Protein AF-A0A497EY02-F1 (afdb_monomer_lite)

InterPro domains:
  IPR007167 Ferrous iron transporter FeoA-like domain [PF04023] (1-52)
  IPR007167 Ferrous iron transporter FeoA-like domain [SM00899] (1-53)
  IPR008988 Transcriptional repressor, C-terminal [SSF50037] (3-52)
  IPR038157 Ferrous iron transporter, core domain [G3DSA:2.30.30.90] (1-57)

Structure (mmCIF, N/CA/C/O backbone):
data_AF-A0A497EY02-F1
#
_entry.id   AF-A0A497EY02-F1
#
loop_
_atom_site.group_PDB
_atom_site.id
_atom_site.type_symbol
_atom_site.label_atom_id
_atom_site.label_alt_id
_atom_site.label_comp_id
_atom_site.label_asym_id
_atom_site.label_entity_id
_atom_site.label_seq_id
_atom_site.pdbx_PDB_ins_code
_atom_site.Cartn_x
_atom_site.Cartn_y
_atom_site.Cartn_z
_atom_site.occupancy
_atom_site.B_iso_or_equiv
_atom_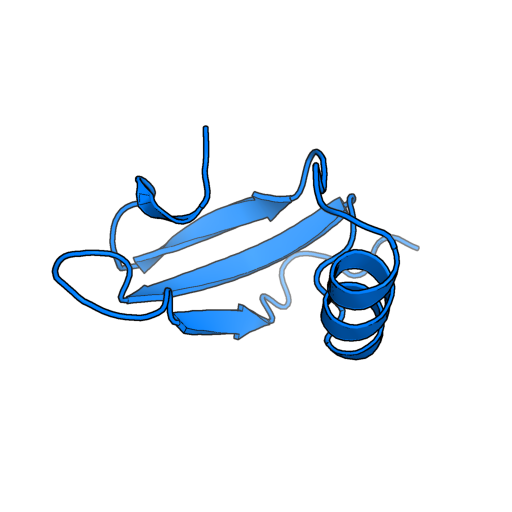site.auth_seq_id
_atom_site.auth_comp_id
_atom_site.auth_asym_id
_atom_site.auth_atom_id
_atom_site.pdbx_PDB_model_num
ATOM 1 N N . MET A 1 1 ? -9.058 -3.184 -5.299 1.00 90.56 1 MET A N 1
ATOM 2 C CA . MET A 1 1 ? -9.328 -1.843 -4.737 1.00 90.56 1 MET A CA 1
ATOM 3 C C . MET A 1 1 ? -8.018 -1.289 -4.186 1.00 90.56 1 MET A C 1
ATOM 5 O O . MET A 1 1 ? -7.262 -2.092 -3.649 1.00 90.56 1 MET A O 1
ATOM 9 N N . PRO A 1 2 ? -7.714 0.013 -4.340 1.00 92.62 2 PRO A N 1
ATOM 10 C CA . PRO A 1 2 ? -6.567 0.645 -3.685 1.00 92.62 2 PRO A CA 1
ATOM 11 C C . PRO A 1 2 ? -6.638 0.549 -2.157 1.00 92.62 2 PRO A C 1
ATOM 13 O O . PRO A 1 2 ? -7.715 0.677 -1.580 1.00 92.62 2 PRO A O 1
ATOM 16 N N . LEU A 1 3 ? -5.482 0.399 -1.508 1.00 91.38 3 LEU A N 1
ATOM 17 C CA . LEU A 1 3 ? -5.358 0.281 -0.047 1.00 91.38 3 LEU A CA 1
ATOM 18 C C . LEU A 1 3 ? -5.940 1.487 0.716 1.00 91.38 3 LEU A C 1
ATOM 20 O O . LEU A 1 3 ? -6.431 1.326 1.823 1.00 91.38 3 LEU A O 1
ATOM 24 N N . ALA A 1 4 ? -5.944 2.675 0.104 1.00 90.81 4 ALA A N 1
ATOM 25 C CA . ALA A 1 4 ? -6.481 3.908 0.691 1.00 90.81 4 ALA A CA 1
ATOM 26 C C . ALA A 1 4 ? -8.017 3.965 0.793 1.00 90.81 4 ALA A C 1
ATOM 28 O O . ALA A 1 4 ? -8.544 4.882 1.409 1.00 90.81 4 ALA A O 1
ATOM 29 N N . PHE A 1 5 ? -8.739 3.027 0.172 1.00 92.12 5 PHE A N 1
ATOM 30 C CA . PHE A 1 5 ? -10.205 2.953 0.256 1.00 92.12 5 PHE A CA 1
ATOM 31 C C . PHE A 1 5 ? -10.698 1.794 1.125 1.00 92.12 5 PHE A C 1
ATOM 33 O O . PHE A 1 5 ? -11.904 1.595 1.263 1.00 92.12 5 PHE A O 1
ATOM 40 N N . VAL A 1 6 ? -9.772 1.012 1.675 1.00 93.12 6 VAL A N 1
ATOM 41 C CA . VAL A 1 6 ? -10.078 -0.064 2.615 1.00 93.12 6 VAL A CA 1
ATOM 42 C C . VAL A 1 6 ? -10.488 0.563 3.944 1.00 9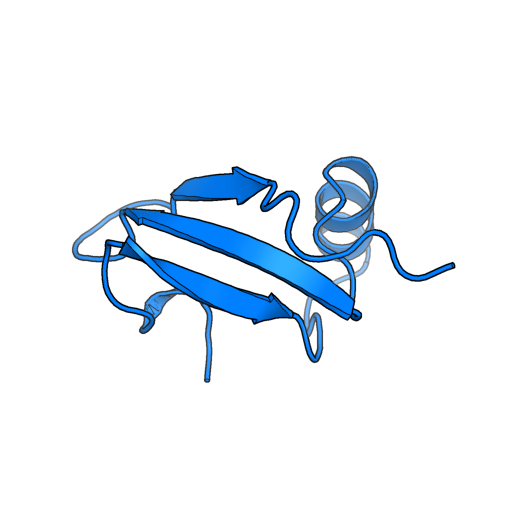3.12 6 VAL A C 1
ATOM 44 O O . VAL A 1 6 ? -9.932 1.587 4.330 1.00 93.12 6 VAL A O 1
ATOM 47 N N . LYS A 1 7 ? -11.459 -0.028 4.642 1.00 92.31 7 LYS A N 1
ATOM 48 C CA . LYS A 1 7 ? -11.896 0.492 5.942 1.00 92.31 7 LYS A CA 1
ATOM 49 C C . LYS A 1 7 ? -10.917 0.128 7.048 1.00 92.31 7 LYS A C 1
ATOM 51 O O . LYS A 1 7 ? -10.265 -0.919 7.014 1.00 92.31 7 LYS A O 1
ATOM 56 N N . ASP A 1 8 ? -10.887 0.965 8.073 1.00 94.00 8 ASP A N 1
ATOM 57 C CA . ASP A 1 8 ? -10.141 0.696 9.294 1.00 94.00 8 ASP A CA 1
ATOM 58 C C . ASP A 1 8 ? -10.589 -0.642 9.914 1.00 94.00 8 ASP A C 1
ATOM 60 O O . ASP A 1 8 ? -11.777 -0.943 10.039 1.00 94.00 8 ASP A O 1
ATOM 64 N N . GLY A 1 9 ? -9.616 -1.464 10.297 1.00 93.25 9 GLY A N 1
ATOM 65 C CA . GLY A 1 9 ? -9.805 -2.791 10.875 1.00 93.25 9 GLY A CA 1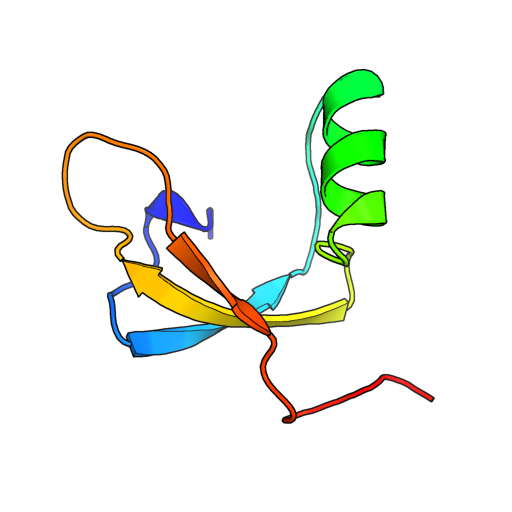
ATOM 66 C C . GLY A 1 9 ? -9.883 -3.941 9.868 1.00 93.25 9 GLY A C 1
ATOM 67 O O . GLY A 1 9 ? -9.786 -5.095 10.292 1.00 93.25 9 GLY A O 1
ATOM 68 N N . GLU A 1 10 ? -10.019 -3.675 8.565 1.00 94.31 10 GLU A N 1
ATOM 69 C CA . GLU A 1 10 ? -10.095 -4.741 7.562 1.00 94.31 10 GLU A CA 1
ATOM 70 C C . GLU A 1 10 ? -8.742 -5.432 7.339 1.00 94.31 10 GLU A C 1
ATOM 72 O O . GLU A 1 10 ? -7.675 -4.812 7.345 1.00 94.31 10 GLU A O 1
ATOM 77 N N . VAL A 1 11 ? -8.798 -6.747 7.112 1.00 95.38 11 VAL A N 1
ATOM 78 C CA . VAL A 1 11 ? -7.647 -7.558 6.709 1.00 95.38 11 VAL A CA 1
ATOM 79 C C . VAL A 1 11 ? -7.738 -7.817 5.215 1.00 95.38 11 VAL A C 1
ATOM 81 O O . VAL A 1 11 ? -8.717 -8.386 4.732 1.00 95.38 11 VAL A O 1
ATOM 84 N N . VAL A 1 12 ? -6.702 -7.423 4.484 1.00 95.00 12 VAL A N 1
ATOM 85 C CA . VAL A 1 12 ? -6.667 -7.505 3.023 1.00 95.00 12 VAL A CA 1
ATOM 86 C C . VAL A 1 12 ? -5.391 -8.172 2.537 1.00 95.00 12 VAL A C 1
ATOM 88 O O . VAL A 1 12 ? -4.350 -8.136 3.191 1.00 95.00 12 VAL A O 1
ATOM 91 N N . ARG A 1 13 ? -5.468 -8.771 1.348 1.00 95.75 13 ARG A N 1
ATOM 92 C CA . ARG A 1 13 ? -4.312 -9.317 0.635 1.00 95.75 13 ARG A CA 1
ATOM 93 C C . ARG A 1 13 ? -3.892 -8.366 -0.477 1.00 95.75 13 ARG A C 1
ATOM 95 O O . ARG A 1 13 ? -4.722 -7.970 -1.296 1.00 95.75 13 ARG A O 1
ATOM 102 N N . ILE A 1 14 ? -2.603 -8.062 -0.547 1.00 95.06 14 ILE A N 1
ATOM 103 C CA . ILE A 1 14 ? -2.021 -7.293 -1.647 1.00 95.06 14 ILE A CA 1
ATOM 104 C C . ILE A 1 14 ? -2.045 -8.162 -2.908 1.00 95.06 14 ILE A C 1
ATOM 106 O O . ILE A 1 14 ? -1.509 -9.268 -2.916 1.00 95.06 14 ILE A O 1
ATOM 110 N N . ILE A 1 15 ? -2.680 -7.677 -3.975 1.00 96.62 15 ILE A N 1
ATOM 111 C CA . ILE A 1 15 ? -2.785 -8.401 -5.256 1.00 96.62 15 ILE A CA 1
ATOM 112 C C . ILE A 1 15 ? -1.820 -7.872 -6.322 1.00 96.62 15 ILE A C 1
ATOM 114 O O . ILE A 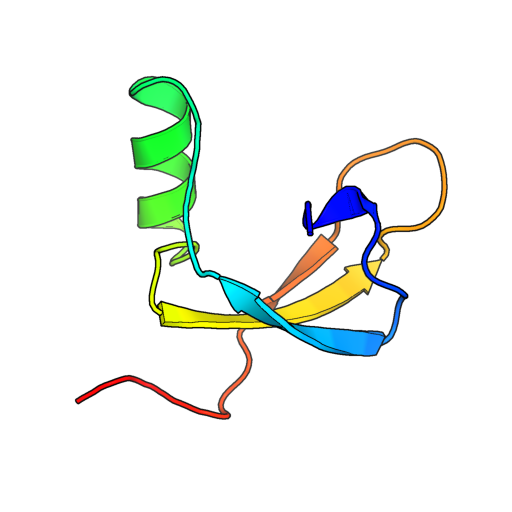1 15 ? -1.336 -8.641 -7.144 1.00 96.62 15 ILE A O 1
ATOM 118 N N . SER A 1 16 ? -1.518 -6.577 -6.290 1.00 95.25 16 SER A N 1
ATOM 119 C CA . SER A 1 16 ? -0.595 -5.895 -7.195 1.00 95.25 16 SER A CA 1
ATOM 120 C C . SER A 1 16 ? 0.016 -4.690 -6.484 1.00 95.25 16 SER A C 1
ATOM 122 O O . SER A 1 16 ? -0.527 -4.201 -5.489 1.00 95.25 16 SER A O 1
ATOM 124 N N . VAL A 1 17 ? 1.164 -4.231 -6.982 1.00 95.19 17 VAL A N 1
ATOM 125 C CA . VAL A 1 17 ? 1.837 -3.015 -6.516 1.00 95.19 17 VAL A CA 1
ATOM 126 C C . VAL A 1 17 ? 2.214 -2.197 -7.746 1.00 95.19 17 VAL A C 1
ATOM 128 O O . VAL A 1 17 ? 3.250 -2.416 -8.368 1.00 95.19 17 VAL A O 1
ATOM 131 N N . ASP A 1 18 ? 1.340 -1.263 -8.102 1.00 94.62 18 ASP A N 1
ATOM 132 C CA . ASP A 1 18 ? 1.431 -0.480 -9.334 1.00 94.62 18 ASP A CA 1
ATOM 133 C C . ASP A 1 18 ? 2.123 0.866 -9.060 1.00 94.62 18 ASP A C 1
ATOM 135 O O . ASP A 1 18 ? 1.486 1.912 -8.936 1.00 94.62 18 ASP A O 1
ATOM 139 N N . VAL A 1 19 ? 3.450 0.833 -8.887 1.00 93.75 19 VAL A N 1
ATOM 140 C CA . VAL A 1 19 ? 4.277 2.004 -8.533 1.00 93.75 19 VAL A CA 1
ATOM 141 C C . VAL A 1 19 ? 5.608 2.014 -9.292 1.00 93.75 19 VAL A C 1
ATOM 143 O O . VAL A 1 19 ? 6.054 1.000 -9.823 1.00 93.75 19 VAL A O 1
ATOM 146 N N . GLY A 1 20 ? 6.293 3.162 -9.308 1.00 97.12 20 GLY A N 1
ATOM 147 C CA . GLY A 1 20 ? 7.640 3.268 -9.877 1.00 97.12 20 GLY A CA 1
ATOM 148 C C . GLY A 1 20 ? 8.709 2.484 -9.090 1.00 97.12 20 GLY A C 1
ATOM 149 O O . GLY A 1 20 ? 8.533 2.197 -7.902 1.00 97.12 20 GLY A O 1
ATOM 150 N N . PRO A 1 21 ? 9.875 2.202 -9.701 1.00 93.31 21 PRO A N 1
ATOM 151 C CA . PRO A 1 21 ? 10.875 1.266 -9.169 1.00 93.31 21 PRO A CA 1
ATOM 152 C C . PRO A 1 21 ? 11.406 1.627 -7.771 1.00 93.31 21 PRO A C 1
ATOM 154 O O . PRO A 1 21 ? 11.643 0.743 -6.949 1.00 93.31 21 PRO A O 1
ATOM 157 N N . GLY A 1 22 ? 11.544 2.920 -7.456 1.00 95.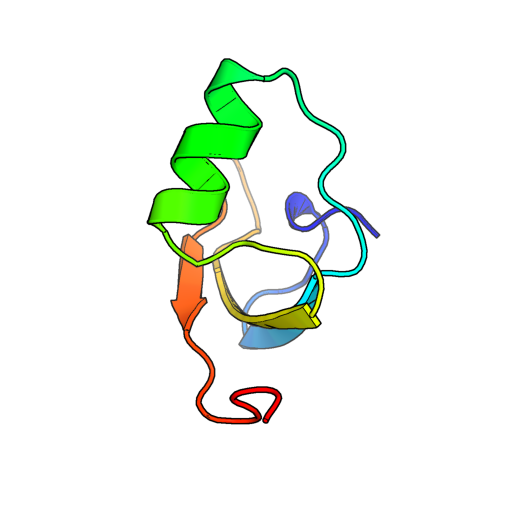25 22 GLY A N 1
ATOM 158 C CA . GLY A 1 22 ? 12.003 3.364 -6.133 1.00 95.25 22 GLY A CA 1
ATOM 159 C C . GLY A 1 22 ? 11.001 3.091 -5.005 1.00 95.25 22 GLY A C 1
ATOM 160 O O . GLY A 1 22 ? 11.402 2.748 -3.894 1.00 95.25 22 GLY A O 1
ATOM 161 N N . PHE A 1 23 ? 9.701 3.211 -5.286 1.00 95.19 23 PHE A N 1
ATOM 162 C CA . PHE A 1 23 ? 8.652 2.875 -4.322 1.00 95.19 23 PHE A CA 1
ATOM 163 C C . PHE A 1 23 ? 8.472 1.365 -4.207 1.00 95.19 23 PHE A C 1
ATOM 165 O O . PHE A 1 23 ? 8.346 0.866 -3.092 1.00 95.19 23 PHE A O 1
ATOM 172 N N . ALA A 1 24 ? 8.544 0.641 -5.328 1.00 95.31 24 ALA A N 1
ATOM 173 C CA . ALA A 1 24 ? 8.432 -0.814 -5.346 1.00 95.31 24 ALA A CA 1
ATOM 174 C C . ALA A 1 24 ? 9.485 -1.456 -4.433 1.00 95.31 24 ALA A C 1
ATOM 176 O O . ALA A 1 24 ? 9.153 -2.295 -3.598 1.00 95.31 24 ALA A O 1
ATOM 177 N N . ARG A 1 25 ? 10.738 -0.981 -4.511 1.00 95.94 25 ARG A N 1
ATOM 178 C CA . ARG A 1 25 ? 11.816 -1.435 -3.628 1.00 95.94 25 ARG A CA 1
ATOM 179 C C . ARG A 1 25 ? 11.494 -1.202 -2.149 1.00 95.94 25 ARG A C 1
ATOM 181 O O . ARG A 1 25 ? 11.542 -2.148 -1.371 1.00 95.94 25 ARG A O 1
ATOM 188 N N . ARG A 1 26 ? 11.123 0.022 -1.760 1.00 95.88 26 ARG A N 1
ATOM 189 C CA . ARG A 1 26 ? 10.819 0.345 -0.351 1.00 95.88 26 ARG A CA 1
ATOM 190 C C . ARG A 1 26 ? 9.652 -0.473 0.199 1.00 95.88 26 ARG A C 1
ATOM 192 O O . ARG A 1 26 ? 9.744 -0.995 1.302 1.00 95.88 26 ARG A O 1
ATOM 199 N N . LEU A 1 27 ? 8.578 -0.615 -0.577 1.00 94.88 27 LEU A N 1
ATOM 200 C CA . LEU A 1 27 ? 7.430 -1.435 -0.188 1.00 94.88 27 LEU A CA 1
ATOM 201 C C . LEU A 1 27 ? 7.839 -2.902 -0.010 1.00 94.88 27 LEU A C 1
ATOM 203 O O . LEU A 1 27 ? 7.453 -3.523 0.976 1.00 94.88 27 LEU A O 1
ATOM 207 N N . SER A 1 28 ? 8.688 -3.431 -0.898 1.00 94.12 28 SER A N 1
ATOM 208 C CA . SER A 1 28 ? 9.196 -4.800 -0.773 1.00 94.12 28 SER A CA 1
ATOM 209 C C . SER A 1 28 ? 10.085 -5.010 0.457 1.00 94.12 28 SER A C 1
ATOM 211 O O . SER A 1 28 ? 9.933 -6.018 1.140 1.00 94.12 28 SER A O 1
ATOM 213 N N . GLU A 1 29 ? 10.940 -4.040 0.801 1.00 94.94 29 GLU A N 1
ATOM 214 C CA . GLU A 1 29 ? 11.765 -4.064 2.020 1.00 94.94 29 GLU A CA 1
ATOM 215 C C . GLU A 1 29 ? 10.899 -4.053 3.297 1.00 94.94 29 GLU A C 1
ATOM 217 O O . GLU A 1 29 ? 11.308 -4.591 4.322 1.00 94.94 29 GLU A O 1
ATOM 222 N N . MET A 1 30 ? 9.680 -3.505 3.227 1.00 93.56 30 MET A N 1
ATOM 223 C CA . MET A 1 30 ? 8.680 -3.543 4.303 1.00 93.56 30 MET A CA 1
ATOM 224 C C . MET A 1 30 ? 7.782 -4.795 4.279 1.00 93.56 30 MET A C 1
ATOM 226 O O . MET A 1 30 ? 6.903 -4.930 5.127 1.00 93.56 30 MET A O 1
ATOM 230 N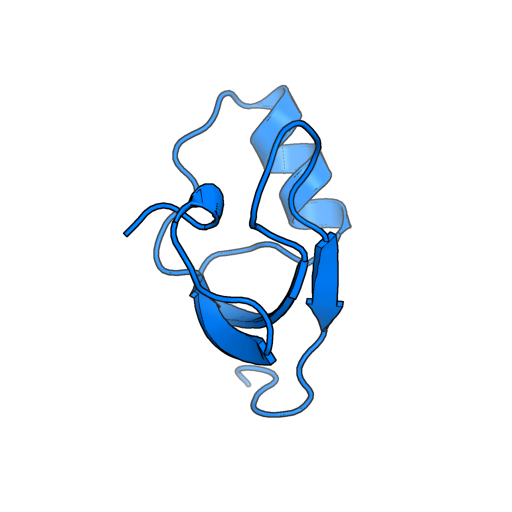 N . GLY A 1 31 ? 7.951 -5.696 3.306 1.00 92.81 31 GLY A N 1
ATOM 231 C CA . GLY A 1 31 ? 7.098 -6.877 3.134 1.00 92.81 31 GLY A CA 1
ATOM 232 C C . GLY A 1 31 ? 5.742 -6.603 2.471 1.00 92.81 31 GLY A C 1
ATOM 233 O O . GLY A 1 31 ? 4.891 -7.489 2.429 1.00 92.81 31 GLY A O 1
ATOM 234 N N . LEU A 1 32 ? 5.529 -5.407 1.915 1.00 94.25 32 LEU A N 1
ATOM 235 C CA . LEU A 1 32 ? 4.321 -5.033 1.172 1.00 94.25 32 LEU A CA 1
ATOM 236 C C . LEU A 1 32 ? 4.437 -5.479 -0.292 1.00 94.25 32 LEU A C 1
ATOM 238 O O . LEU A 1 32 ? 4.584 -4.671 -1.209 1.00 94.25 32 LEU A O 1
ATOM 242 N N . ILE A 1 33 ? 4.400 -6.793 -0.493 1.00 94.81 33 ILE A N 1
ATOM 243 C CA . ILE A 1 33 ? 4.514 -7.461 -1.796 1.00 94.81 33 ILE A CA 1
ATOM 244 C C . ILE A 1 33 ? 3.201 -8.151 -2.183 1.00 94.81 33 ILE A C 1
ATOM 246 O O . ILE A 1 33 ? 2.396 -8.462 -1.302 1.00 94.81 33 ILE A O 1
ATOM 250 N N . PRO A 1 34 ? 2.965 -8.443 -3.476 1.00 95.00 34 PRO A N 1
ATOM 251 C CA . PRO A 1 34 ? 1.854 -9.299 -3.877 1.00 95.00 34 PRO A CA 1
ATOM 252 C C . PRO A 1 34 ? 1.846 -10.617 -3.092 1.00 95.00 34 PRO A C 1
ATOM 254 O O . PRO A 1 34 ? 2.872 -11.278 -2.951 1.00 95.00 34 PRO A O 1
ATOM 257 N N . GLY A 1 35 ? 0.682 -10.978 -2.558 1.00 93.94 35 GLY A N 1
ATOM 258 C CA . GLY A 1 35 ? 0.487 -12.128 -1.676 1.00 93.94 35 GLY A CA 1
ATOM 259 C C . GLY A 1 35 ? 0.551 -11.805 -0.181 1.00 93.94 35 GLY A C 1
ATOM 260 O O . GLY A 1 35 ? -0.018 -12.562 0.602 1.00 93.94 35 GLY A O 1
ATOM 261 N N . ALA A 1 36 ? 1.156 -10.684 0.225 1.00 93.88 36 ALA A N 1
ATOM 262 C CA . ALA A 1 36 ? 1.191 -10.286 1.629 1.00 93.88 36 ALA A CA 1
ATOM 263 C C . ALA A 1 36 ? -0.219 -9.980 2.154 1.00 93.88 36 ALA A C 1
ATOM 265 O O . ALA A 1 36 ? -1.035 -9.361 1.463 1.00 93.88 36 ALA A O 1
ATOM 266 N N . VAL A 1 37 ? -0.491 -10.403 3.389 1.00 95.00 37 VAL A N 1
ATOM 267 C CA . VAL A 1 37 ? -1.742 -10.123 4.099 1.00 95.00 37 VAL A CA 1
ATOM 268 C C . VAL A 1 37 ? -1.455 -9.100 5.188 1.00 95.00 37 VAL A C 1
ATOM 270 O O . VAL A 1 37 ? -0.546 -9.275 5.999 1.00 95.00 37 VAL A O 1
ATOM 273 N N . VAL A 1 38 ? -2.225 -8.018 5.195 1.00 94.94 38 VAL A N 1
ATOM 274 C CA . VAL A 1 38 ? -2.049 -6.899 6.123 1.00 94.94 38 VAL A CA 1
ATOM 275 C C . VAL A 1 38 ? -3.379 -6.509 6.738 1.00 94.94 38 VAL A C 1
ATOM 277 O O . VAL A 1 38 ? -4.429 -6.630 6.105 1.00 94.94 38 VAL A O 1
ATOM 280 N N . LYS A 1 39 ? -3.329 -6.024 7.975 1.00 95.31 39 LYS A N 1
ATOM 281 C CA . LYS A 1 39 ? -4.461 -5.381 8.635 1.00 95.31 39 LYS A CA 1
ATOM 282 C C . LYS A 1 39 ? -4.338 -3.873 8.464 1.00 95.31 39 LYS A C 1
ATOM 284 O O . LYS A 1 39 ? -3.272 -3.312 8.703 1.00 95.31 39 LYS A O 1
ATOM 289 N N . VAL A 1 40 ? -5.417 -3.219 8.059 1.00 95.12 40 VAL A N 1
ATOM 290 C CA . VAL A 1 40 ? -5.482 -1.760 7.974 1.00 95.12 40 VAL A CA 1
ATOM 291 C C . VAL A 1 40 ? -5.820 -1.209 9.351 1.00 95.12 40 VAL A C 1
ATOM 293 O O . VAL A 1 40 ? -6.897 -1.469 9.877 1.00 95.12 40 VAL A O 1
ATOM 296 N N . SER A 1 41 ? -4.902 -0.455 9.949 1.00 92.81 41 SER A N 1
ATOM 297 C CA . SER A 1 41 ? -5.132 0.195 11.246 1.00 92.81 41 SER A CA 1
ATOM 298 C C . SER A 1 41 ? -5.730 1.586 11.073 1.00 92.81 41 SER A C 1
ATOM 300 O O . SER A 1 41 ? -6.484 2.030 11.934 1.00 92.81 41 SER A O 1
ATOM 302 N N . LYS A 1 42 ? -5.393 2.266 9.967 1.00 91.88 42 LYS A N 1
ATOM 303 C CA . LYS A 1 42 ? -5.952 3.569 9.599 1.00 91.88 42 LYS A CA 1
ATOM 304 C C . LYS A 1 42 ? -5.819 3.833 8.101 1.00 91.88 42 LYS A C 1
ATOM 306 O O . LYS A 1 42 ? -4.704 3.846 7.587 1.00 91.88 42 LYS A O 1
ATOM 311 N N . ALA A 1 43 ? -6.918 4.113 7.424 1.00 88.38 43 ALA A N 1
ATOM 312 C CA . ALA A 1 43 ? -6.972 4.509 6.019 1.00 88.38 43 ALA A CA 1
ATOM 313 C C . ALA A 1 43 ? -7.877 5.725 5.779 1.00 88.38 43 ALA A C 1
ATOM 315 O O . ALA A 1 43 ? -7.716 6.404 4.766 1.00 88.38 43 ALA A O 1
ATOM 316 N N . GLU A 1 44 ? -8.798 6.035 6.697 1.00 83.00 44 GLU A N 1
ATOM 317 C CA . GLU A 1 44 ? -9.715 7.161 6.529 1.00 83.00 44 GLU A CA 1
ATOM 318 C C . GLU A 1 44 ? -9.073 8.523 6.860 1.00 83.00 44 GLU A C 1
ATOM 320 O O . GLU A 1 44 ? -8.409 8.717 7.887 1.00 83.00 44 GLU A O 1
ATOM 325 N N . GLY A 1 45 ? -9.335 9.508 5.994 1.00 82.12 45 GLY A N 1
ATOM 326 C CA . GLY A 1 45 ? -8.930 10.904 6.171 1.00 82.12 45 GLY A CA 1
ATOM 327 C C . GLY A 1 45 ? -7.592 11.280 5.516 1.00 82.12 45 GLY A C 1
ATOM 328 O O . GLY A 1 45 ? -6.970 10.480 4.818 1.00 82.12 45 GLY A O 1
ATOM 329 N N . PRO A 1 46 ? -7.146 12.537 5.684 1.00 83.88 46 PRO A N 1
ATOM 330 C CA . PRO A 1 46 ? -5.882 12.998 5.127 1.00 83.88 46 PRO A CA 1
ATOM 331 C C . PRO A 1 46 ? -4.699 12.321 5.828 1.00 83.88 46 PRO A C 1
ATOM 333 O O . PRO A 1 46 ? -4.591 12.349 7.055 1.00 83.88 46 PRO A O 1
ATOM 336 N N . GLY A 1 47 ? -3.777 11.766 5.042 1.00 86.81 47 GLY A N 1
ATOM 337 C CA . GLY A 1 47 ? -2.529 11.202 5.548 1.00 86.81 47 GLY A CA 1
ATOM 338 C C . GLY A 1 47 ? -2.162 9.858 4.920 1.00 86.81 47 GLY A C 1
ATOM 339 O O . GLY A 1 47 ? -2.787 9.426 3.952 1.00 86.81 47 GLY A O 1
ATOM 340 N N . PRO A 1 48 ? -1.106 9.212 5.439 1.00 91.12 48 PRO A N 1
ATOM 341 C CA . PRO A 1 48 ? -0.706 7.883 5.006 1.00 91.12 48 PRO A CA 1
ATOM 342 C C . PRO A 1 48 ? -1.672 6.810 5.521 1.00 91.12 48 PRO A C 1
ATOM 344 O O . PRO A 1 48 ? -2.241 6.936 6.605 1.00 91.12 48 PRO A O 1
ATOM 347 N N . VAL A 1 49 ? -1.777 5.715 4.768 1.00 93.81 49 VAL A N 1
ATOM 348 C CA . VAL A 1 49 ? -2.433 4.488 5.229 1.00 93.81 49 VAL A CA 1
ATOM 349 C C . VAL A 1 49 ? -1.485 3.752 6.174 1.00 93.81 49 VAL A C 1
ATOM 351 O O . VAL A 1 49 ? -0.335 3.485 5.820 1.00 93.81 49 VAL A O 1
ATOM 354 N N . VAL A 1 50 ? -1.962 3.422 7.370 1.00 94.50 50 VAL A N 1
ATOM 355 C CA . VAL A 1 50 ? -1.227 2.661 8.383 1.00 94.50 50 VAL A CA 1
ATOM 356 C C . VAL A 1 50 ? -1.669 1.207 8.319 1.00 94.50 50 VAL A C 1
ATOM 358 O O . VAL A 1 50 ? -2.860 0.904 8.431 1.00 94.50 50 VAL A O 1
ATOM 361 N N . VAL A 1 51 ? -0.696 0.314 8.154 1.00 94.88 51 VAL A N 1
ATOM 362 C CA . VAL A 1 51 ? -0.911 -1.130 8.062 1.00 94.88 51 VAL A CA 1
ATOM 363 C C . VAL A 1 51 ? -0.020 -1.883 9.036 1.00 94.88 51 VAL A C 1
ATOM 365 O O . VAL A 1 51 ? 1.103 -1.466 9.321 1.00 94.88 51 VAL A O 1
ATOM 368 N N . GLU A 1 52 ? -0.520 -3.020 9.496 1.00 93.69 52 GLU A N 1
ATOM 369 C CA . GLU A 1 52 ? 0.184 -3.961 10.358 1.00 93.69 52 GLU A CA 1
ATOM 370 C C . GLU A 1 52 ? 0.321 -5.315 9.645 1.00 93.69 52 GLU A C 1
ATOM 372 O O . GLU A 1 52 ? -0.608 -5.733 8.937 1.00 93.69 52 GLU A O 1
ATOM 377 N N . PRO A 1 53 ? 1.452 -6.027 9.813 1.00 89.44 53 PRO A N 1
ATOM 378 C CA . PRO A 1 53 ? 1.580 -7.402 9.343 1.00 89.44 53 PRO A CA 1
ATOM 379 C C . PRO A 1 53 ? 0.463 -8.270 9.926 1.00 89.44 53 PRO A C 1
ATOM 381 O O . PRO A 1 53 ? 0.176 -8.197 11.120 1.00 89.44 53 PRO A O 1
ATOM 384 N N . SER A 1 54 ? -0.167 -9.097 9.093 1.00 83.06 54 SER A N 1
ATOM 385 C CA . SER A 1 54 ? -1.146 -10.074 9.558 1.00 83.06 54 SER A CA 1
ATOM 386 C C . SER A 1 54 ? -0.536 -11.471 9.526 1.00 83.06 54 SER A C 1
ATOM 388 O O . SER A 1 54 ? -0.092 -11.936 8.478 1.00 83.06 54 SER A O 1
ATOM 390 N N . ASP A 1 55 ? -0.569 -12.175 10.658 1.00 71.81 55 ASP A N 1
ATOM 391 C CA . ASP A 1 55 ? -0.054 -13.548 10.791 1.00 71.81 55 ASP A CA 1
ATOM 392 C C . ASP A 1 55 ? -0.869 -14.600 10.013 1.00 71.81 55 ASP A C 1
ATOM 394 O O . ASP A 1 55 ? -0.583 -15.794 10.071 1.00 71.81 55 ASP A O 1
ATOM 398 N N . ILE A 1 56 ? -1.890 -14.174 9.264 1.00 64.50 56 ILE A N 1
ATOM 399 C CA . ILE A 1 56 ? -2.860 -15.057 8.611 1.00 64.50 56 ILE A CA 1
ATOM 400 C C . ILE A 1 56 ? -2.253 -15.845 7.436 1.00 64.50 56 ILE A C 1
ATOM 402 O O . ILE A 1 56 ? -2.798 -16.884 7.075 1.00 64.50 56 ILE A O 1
ATOM 406 N N . SER A 1 57 ? -1.095 -15.457 6.890 1.00 49.62 57 SER A N 1
ATOM 407 C CA . SER A 1 57 ? -0.310 -16.360 6.036 1.00 49.62 57 SER A CA 1
ATOM 408 C C . SER A 1 57 ? 1.080 -15.809 5.716 1.00 49.62 57 SER A C 1
ATOM 410 O O . SER A 1 57 ? 1.207 -14.844 4.961 1.00 49.62 57 SER A O 1
ATOM 412 N N . LYS A 1 58 ? 2.132 -16.505 6.157 1.00 45.00 58 LYS A N 1
ATOM 413 C CA . LYS A 1 58 ? 3.333 -16.630 5.321 1.00 45.00 58 LYS A CA 1
ATOM 414 C C . LYS A 1 58 ? 2.964 -17.568 4.167 1.00 45.00 58 LYS A C 1
ATOM 416 O O . LYS A 1 58 ? 2.602 -18.710 4.459 1.00 45.00 58 LYS A O 1
ATOM 421 N N . PRO A 1 59 ? 3.007 -17.145 2.893 1.00 50.38 59 PRO A N 1
ATOM 422 C CA . PRO A 1 59 ? 2.982 -18.113 1.813 1.00 50.38 59 PRO A CA 1
ATOM 423 C C . PRO A 1 59 ? 4.285 -18.917 1.915 1.00 50.38 59 PRO A C 1
ATOM 425 O O . PRO A 1 59 ? 5.370 -18.340 1.989 1.00 50.38 59 PRO A O 1
ATOM 428 N N . THR A 1 60 ? 4.132 -20.231 2.062 1.00 51.41 60 THR A N 1
ATOM 429 C CA . THR A 1 60 ? 5.209 -21.225 1.942 1.00 51.41 60 THR A CA 1
ATOM 430 C C . THR A 1 60 ? 5.839 -21.161 0.558 1.00 51.41 60 THR A C 1
ATOM 432 O O . THR A 1 60 ? 5.080 -20.907 -0.406 1.00 51.41 60 THR A O 1
#

Sequence (60 aa):
MPLAFVKDGEVVRIISVDVGPGFARRLSEMGLIPGAVVKVSKAEGPGPVVVEPSDISKPT

Secondary structure (DSSP, 8-state):
--GGGSPTT-EEE-------HHHHHHHHHTT--TT-EEEEEE-SSSSPPEEEE-TT----

pLDDT: mean 89.23, std 12.09, range [45.0, 97.12]

Radius of gyration: 11.36 Å; chains: 1; bounding box: 24×34×21 Å

Foldseek 3Di:
DDPLPDDAFDKDFQQDDPDDPVVVVVCVVVVVHHGFIWHFHDRDDDDDTDIDGDPPDDDD

Organism: NCBI:txid2056631